Protein AF-A0A5J4W2D0-F1 (afdb_monomer_lite)

Secondary structure (DSSP, 8-state):
--------HHHHHHHHHHHHTT-SS--EEEEE---SS--------------S---------------EEEEE------GGGS-TTT--HHHHHHHHT-

Sequence (98 aa):
MRDLRVFGLEQICGIANEFSEFIEITIYLRVEEDTKGKSRHRDPKRKKKIVDGNTNDSDEFNFNIPDYKYEYINTNKAIWLRDPKEVNEDEYKDFFKV

Radius of gyration: 24.54 Å; chains: 1; bounding box: 33×39×79 Å

Foldseek 3Di:
DDPPPPDDPVRVLVVCQVVCQAPPDWDKDKDFDPDPPFPWDQDDPPPPPDDDDDDDDPPRPTDGDTDIDIDTRNPHHDPVVDDPVPQDPVNVVVNVVD

Organism: NCBI:txid222440

InterPro domains:
  IPR001404 Heat shock protein Hsp90 family [PF00183] (11-97)

Structure (mmCIF, N/CA/C/O backbone):
data_AF-A0A5J4W2D0-F1
#
_entry.id   AF-A0A5J4W2D0-F1
#
loop_
_atom_site.group_PDB
_atom_site.id
_atom_site.type_symbol
_atom_site.label_atom_id
_atom_site.label_alt_id
_atom_site.label_comp_id
_atom_site.label_asym_id
_atom_site.label_entity_id
_atom_site.label_seq_id
_atom_site.pdbx_PDB_ins_code
_atom_site.Cartn_x
_atom_site.Cartn_y
_atom_site.Cartn_z
_atom_site.occupancy
_atom_site.B_iso_or_equiv
_atom_site.auth_seq_id
_atom_site.auth_comp_id
_atom_site.auth_asym_id
_atom_site.auth_atom_id
_atom_site.pdbx_PDB_model_num
ATOM 1 N N . MET A 1 1 ? 19.869 23.521 -17.850 1.00 36.91 1 MET A N 1
ATOM 2 C CA . MET A 1 1 ? 18.895 22.426 -18.044 1.00 36.91 1 MET A CA 1
ATOM 3 C C . MET A 1 1 ? 19.154 21.403 -16.960 1.00 36.91 1 MET A C 1
ATOM 5 O O . MET A 1 1 ? 20.303 21.018 -16.809 1.00 36.91 1 MET A O 1
ATOM 9 N N . ARG A 1 2 ? 18.162 21.051 -16.135 1.00 38.09 2 ARG A N 1
ATOM 10 C CA . ARG A 1 2 ? 18.338 19.962 -15.166 1.00 38.09 2 ARG A CA 1
ATOM 11 C C . ARG A 1 2 ? 18.130 18.663 -15.931 1.00 38.09 2 ARG A C 1
ATOM 13 O O . ARG A 1 2 ? 17.055 18.485 -16.496 1.00 38.09 2 ARG A O 1
ATOM 20 N N . ASP A 1 3 ? 19.154 17.818 -15.971 1.00 38.31 3 ASP A N 1
ATOM 21 C CA . ASP A 1 3 ? 19.016 16.439 -16.425 1.00 38.31 3 ASP A CA 1
ATOM 22 C C . ASP A 1 3 ? 17.882 15.785 -15.638 1.00 38.31 3 ASP A C 1
ATOM 24 O O . ASP A 1 3 ? 17.940 15.691 -14.406 1.00 38.31 3 ASP A O 1
ATOM 28 N N . LEU A 1 4 ? 16.850 15.342 -16.355 1.00 43.78 4 LEU A N 1
ATOM 29 C CA . LEU A 1 4 ? 15.885 14.367 -15.864 1.00 43.78 4 LEU A CA 1
ATOM 30 C C . LEU A 1 4 ? 16.643 13.044 -15.742 1.00 43.78 4 LEU A C 1
ATOM 32 O O . LEU A 1 4 ? 16.564 12.176 -16.607 1.00 43.78 4 LEU A O 1
ATOM 36 N N . ARG A 1 5 ? 17.467 12.941 -14.693 1.00 52.16 5 ARG A N 1
ATOM 37 C CA . ARG A 1 5 ? 18.076 11.684 -14.274 1.00 52.16 5 ARG A CA 1
ATOM 38 C C . ARG A 1 5 ? 16.939 10.680 -14.154 1.00 52.16 5 ARG A C 1
ATOM 40 O O . ARG A 1 5 ? 15.969 10.940 -13.448 1.00 52.16 5 ARG A O 1
ATOM 47 N N . VAL A 1 6 ? 17.055 9.582 -14.892 1.00 58.56 6 VAL A N 1
ATOM 48 C CA . VAL A 1 6 ? 16.198 8.407 -14.754 1.00 58.56 6 VAL A CA 1
ATOM 49 C C . VAL A 1 6 ? 16.196 8.055 -13.268 1.00 58.56 6 VAL A C 1
ATOM 51 O O . VAL A 1 6 ? 17.227 7.647 -12.735 1.00 58.56 6 VAL A O 1
ATOM 54 N N . PHE A 1 7 ? 15.094 8.334 -12.572 1.00 62.91 7 PHE A N 1
ATOM 55 C CA . PHE A 1 7 ? 14.970 7.977 -11.165 1.00 62.91 7 PHE A CA 1
ATOM 56 C C . PHE A 1 7 ? 15.031 6.455 -11.069 1.00 62.91 7 PHE A C 1
ATOM 58 O O . PHE A 1 7 ? 14.375 5.755 -11.844 1.00 62.91 7 PHE A O 1
ATOM 65 N N . GLY A 1 8 ? 15.846 5.945 -10.147 1.00 80.88 8 GLY A N 1
ATOM 66 C CA . GLY A 1 8 ? 15.890 4.510 -9.887 1.00 80.88 8 GLY A CA 1
ATOM 67 C C . GLY A 1 8 ? 14.522 4.035 -9.401 1.00 80.88 8 GLY A C 1
ATOM 68 O O . GLY A 1 8 ? 13.843 4.761 -8.675 1.00 80.88 8 GLY A O 1
ATOM 69 N N . LEU A 1 9 ? 14.116 2.822 -9.778 1.00 82.75 9 LEU A N 1
ATOM 70 C CA . LEU A 1 9 ? 12.821 2.254 -9.387 1.00 82.75 9 LEU A CA 1
ATOM 71 C C . LEU A 1 9 ? 12.603 2.288 -7.866 1.00 82.75 9 LEU A C 1
ATOM 73 O O . LEU A 1 9 ? 11.523 2.626 -7.397 1.00 82.75 9 LEU A O 1
ATOM 77 N N . GLU A 1 10 ? 13.667 2.031 -7.108 1.00 85.31 10 GLU A N 1
ATOM 78 C CA . GLU A 1 10 ? 13.699 2.120 -5.648 1.00 85.31 10 GLU A CA 1
ATOM 79 C C . GLU A 1 10 ? 13.394 3.535 -5.132 1.00 85.31 10 GLU A C 1
ATOM 81 O O . GLU A 1 10 ? 12.646 3.696 -4.174 1.00 85.31 10 GLU A O 1
ATOM 86 N N . GLN A 1 11 ? 13.894 4.577 -5.804 1.00 89.25 11 GLN A N 1
ATOM 87 C CA . GLN A 1 11 ? 13.618 5.971 -5.437 1.00 89.25 11 GLN A CA 1
ATOM 88 C C . GLN A 1 11 ? 12.165 6.344 -5.720 1.00 89.25 11 GLN A C 1
ATOM 90 O O . GLN A 1 11 ? 11.536 7.023 -4.914 1.00 89.25 11 GLN A O 1
ATOM 95 N N . ILE A 1 12 ? 11.629 5.892 -6.857 1.00 89.69 12 ILE A N 1
ATOM 96 C CA . ILE A 1 12 ? 10.221 6.109 -7.204 1.00 89.69 12 ILE A CA 1
ATOM 97 C C . ILE A 1 12 ? 9.328 5.403 -6.185 1.00 89.69 12 ILE A C 1
ATOM 99 O O . ILE A 1 12 ? 8.389 6.015 -5.690 1.00 89.69 12 ILE A O 1
ATOM 103 N N . CYS A 1 13 ? 9.641 4.151 -5.843 1.00 88.81 13 CYS A N 1
ATOM 104 C CA . CYS A 1 13 ? 8.895 3.383 -4.852 1.00 88.81 13 CYS A CA 1
ATOM 105 C C . CYS A 1 13 ? 8.967 4.033 -3.462 1.00 88.81 13 CYS A C 1
ATOM 107 O O . CYS A 1 13 ? 7.932 4.212 -2.828 1.00 88.81 13 CYS A O 1
ATOM 109 N N . GLY A 1 14 ? 10.153 4.477 -3.030 1.00 89.94 14 GLY A N 1
ATOM 110 C CA . GLY A 1 14 ? 10.345 5.158 -1.749 1.00 89.94 14 GLY A CA 1
ATOM 111 C C . GLY A 1 14 ? 9.541 6.453 -1.635 1.00 89.94 14 GLY A C 1
ATOM 112 O O . GLY A 1 14 ? 8.764 6.603 -0.698 1.00 89.94 14 GLY A O 1
ATOM 113 N N . ILE A 1 15 ? 9.657 7.346 -2.626 1.00 91.62 15 ILE A N 1
ATOM 114 C CA . ILE A 1 15 ? 8.895 8.606 -2.662 1.00 91.62 15 ILE A CA 1
ATOM 115 C C . ILE A 1 15 ? 7.397 8.314 -2.715 1.00 91.62 15 ILE A C 1
ATOM 117 O O . ILE A 1 15 ? 6.610 8.919 -1.992 1.00 91.62 15 ILE A O 1
ATOM 121 N N . ALA A 1 16 ? 6.982 7.400 -3.591 1.00 91.31 16 ALA A N 1
ATOM 122 C CA . ALA A 1 16 ? 5.574 7.105 -3.740 1.00 91.31 16 ALA A CA 1
ATOM 123 C C . ALA A 1 16 ? 5.008 6.528 -2.436 1.00 91.31 16 ALA A C 1
ATOM 125 O O . ALA A 1 16 ? 3.970 7.007 -2.000 1.00 91.31 16 ALA A O 1
ATOM 126 N N . ASN A 1 17 ? 5.700 5.606 -1.764 1.00 90.81 17 ASN A N 1
ATOM 127 C CA . ASN A 1 17 ? 5.257 5.081 -0.474 1.00 90.81 17 ASN A CA 1
ATOM 128 C C . ASN A 1 17 ? 5.200 6.179 0.607 1.00 90.81 17 ASN A C 1
ATOM 130 O O . ASN A 1 17 ? 4.154 6.355 1.218 1.00 90.81 17 ASN A O 1
ATOM 134 N N . GLU A 1 18 ? 6.251 6.995 0.762 1.00 92.31 18 GLU A N 1
ATOM 135 C CA . GLU A 1 18 ? 6.316 8.084 1.759 1.00 92.31 18 GLU A CA 1
ATOM 136 C C . GLU A 1 18 ? 5.134 9.063 1.654 1.00 92.31 18 GLU A C 1
ATOM 138 O O . GLU A 1 18 ? 4.533 9.439 2.659 1.00 92.31 18 GLU A O 1
ATOM 143 N N . PHE A 1 19 ? 4.765 9.463 0.434 1.00 93.50 19 PHE A N 1
ATOM 144 C CA . PHE A 1 19 ? 3.708 10.458 0.220 1.00 93.50 19 PHE A CA 1
ATOM 145 C C . PHE A 1 19 ? 2.322 9.862 -0.036 1.00 93.50 19 PHE A C 1
ATOM 147 O O . PHE A 1 19 ? 1.352 10.617 -0.141 1.00 93.50 19 PHE A O 1
ATOM 154 N N . SER A 1 20 ? 2.204 8.537 -0.154 1.00 94.12 20 SER A N 1
ATOM 155 C CA . SER A 1 20 ? 0.920 7.873 -0.405 1.00 94.12 20 SER A CA 1
ATOM 156 C C . SER A 1 20 ? 0.516 6.824 0.617 1.00 94.12 20 SER A C 1
ATOM 158 O O . SER A 1 20 ? -0.563 6.253 0.468 1.00 94.12 20 SER A O 1
ATOM 160 N N . GLU A 1 21 ? 1.318 6.621 1.664 1.00 91.25 21 GLU A N 1
ATOM 161 C CA . GLU A 1 21 ? 1.157 5.565 2.667 1.00 91.25 21 GLU A CA 1
ATOM 162 C C . GLU A 1 21 ? -0.289 5.394 3.150 1.00 91.25 21 GLU A C 1
ATOM 164 O O . GLU A 1 21 ? -0.771 4.273 3.252 1.00 91.25 21 GLU A O 1
ATOM 169 N N . PHE A 1 22 ? -1.003 6.500 3.383 1.00 93.88 22 PHE A N 1
ATOM 170 C CA . PHE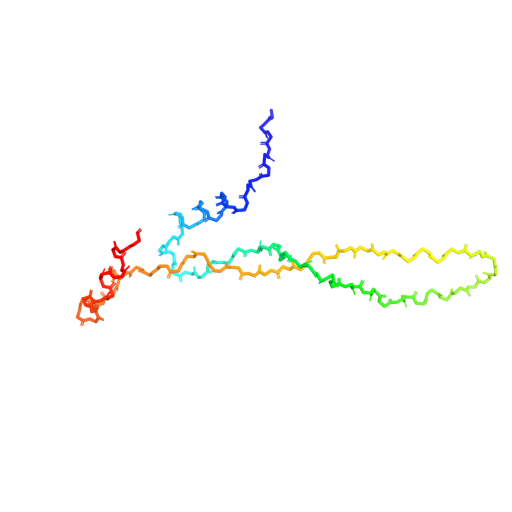 A 1 22 ? -2.366 6.502 3.926 1.00 93.88 22 PHE A CA 1
ATOM 171 C C . PHE A 1 22 ? -3.441 6.964 2.937 1.00 93.88 22 PHE A C 1
ATOM 173 O O . PHE A 1 22 ? -4.551 7.316 3.344 1.00 93.88 22 PHE A O 1
ATOM 180 N N . ILE A 1 23 ? -3.133 6.992 1.639 1.00 92.50 23 ILE A N 1
ATOM 181 C CA . ILE A 1 23 ? -4.127 7.283 0.603 1.00 92.50 23 ILE A CA 1
ATOM 182 C C . ILE A 1 23 ? -5.090 6.096 0.492 1.00 92.50 23 ILE A C 1
ATOM 184 O O . ILE A 1 23 ? -4.674 4.954 0.341 1.00 92.50 23 ILE A O 1
ATOM 188 N N . GLU A 1 24 ? -6.394 6.377 0.535 1.00 88.50 24 GLU A N 1
ATOM 189 C CA . GLU A 1 24 ? -7.457 5.359 0.500 1.00 88.50 24 GLU A CA 1
ATOM 190 C C . GLU A 1 24 ? -7.489 4.558 -0.814 1.00 88.50 24 GLU A C 1
ATOM 192 O O . GLU A 1 24 ? -7.896 3.397 -0.852 1.00 88.50 24 GLU A O 1
ATOM 197 N N . ILE A 1 25 ? -7.048 5.181 -1.905 1.00 90.56 25 ILE A N 1
ATOM 198 C CA . ILE A 1 25 ? -7.023 4.578 -3.233 1.00 90.56 25 ILE A CA 1
ATOM 199 C C . ILE A 1 25 ? -5.743 3.759 -3.395 1.00 90.56 25 ILE A C 1
ATOM 201 O O . ILE A 1 25 ? -4.643 4.221 -3.101 1.00 90.56 25 ILE A O 1
ATOM 205 N N . THR A 1 26 ? -5.887 2.549 -3.925 1.00 92.69 26 THR A N 1
ATOM 206 C CA . THR A 1 26 ? -4.774 1.649 -4.227 1.00 92.69 26 THR A CA 1
ATOM 207 C C . THR A 1 26 ? -3.885 2.222 -5.330 1.00 92.69 26 THR A C 1
ATOM 209 O O . THR A 1 26 ? -4.366 2.533 -6.423 1.00 92.69 26 THR A O 1
ATOM 212 N N . ILE A 1 27 ? -2.582 2.317 -5.068 1.00 92.44 27 ILE A N 1
ATOM 213 C CA . ILE A 1 27 ? -1.591 2.783 -6.038 1.00 92.44 27 ILE A CA 1
ATOM 214 C C . ILE A 1 27 ? -0.731 1.610 -6.495 1.00 92.44 27 ILE A C 1
ATOM 216 O O . ILE A 1 27 ? -0.200 0.846 -5.689 1.00 92.44 27 ILE A O 1
ATOM 220 N N . TYR A 1 28 ? -0.585 1.487 -7.812 1.00 92.31 28 TYR A N 1
ATOM 221 C CA . TYR A 1 28 ? 0.235 0.461 -8.441 1.00 92.31 28 TYR A CA 1
ATOM 222 C C . TYR A 1 28 ? 1.407 1.088 -9.189 1.00 92.31 28 TYR A C 1
ATOM 224 O O . TYR A 1 28 ? 1.216 1.999 -9.999 1.00 92.31 28 TYR A O 1
ATOM 232 N N . LEU A 1 29 ? 2.604 0.548 -8.980 1.00 91.00 29 LEU A N 1
ATOM 233 C CA . LEU A 1 29 ? 3.786 0.857 -9.771 1.00 91.00 29 LEU A CA 1
ATOM 234 C C . LEU A 1 29 ? 3.977 -0.223 -10.837 1.00 91.00 29 LEU A C 1
ATOM 236 O O . LEU A 1 29 ? 4.008 -1.413 -10.533 1.00 91.00 29 LEU A O 1
ATOM 240 N N . ARG A 1 30 ? 4.104 0.185 -12.102 1.00 87.88 30 ARG A N 1
ATOM 241 C CA . ARG A 1 30 ? 4.453 -0.733 -13.190 1.00 87.88 30 ARG A CA 1
ATOM 242 C C . ARG A 1 30 ? 5.966 -0.925 -13.208 1.00 87.88 30 ARG A C 1
ATOM 244 O O . ARG A 1 30 ? 6.699 0.038 -13.415 1.00 87.88 30 ARG A O 1
ATOM 251 N N . VAL A 1 31 ? 6.406 -2.162 -13.028 1.00 86.50 31 VAL A N 1
ATOM 252 C CA . VAL A 1 31 ? 7.814 -2.554 -12.919 1.00 86.50 31 VAL A CA 1
ATOM 253 C C . VAL A 1 31 ? 8.133 -3.562 -14.017 1.00 86.50 31 VAL A C 1
ATOM 255 O O . VAL A 1 31 ? 7.308 -4.426 -14.318 1.00 86.50 31 VAL A O 1
ATOM 258 N N . GLU A 1 32 ? 9.299 -3.436 -14.648 1.00 81.62 32 GLU A N 1
ATOM 259 C CA . GLU A 1 32 ? 9.794 -4.454 -15.582 1.00 81.62 32 GLU A CA 1
ATOM 260 C C . GLU A 1 32 ? 10.081 -5.745 -14.816 1.00 81.62 32 GLU A C 1
ATOM 262 O O . GLU A 1 32 ? 10.693 -5.734 -13.749 1.00 81.62 32 GLU A O 1
ATOM 267 N N . GLU A 1 33 ? 9.579 -6.864 -15.323 1.00 75.94 33 GLU A N 1
ATOM 268 C CA . GLU A 1 33 ? 9.838 -8.168 -14.738 1.00 75.94 33 GLU A CA 1
ATOM 269 C C . GLU A 1 33 ? 11.196 -8.670 -15.242 1.00 75.94 33 GLU A C 1
ATOM 271 O O . GLU A 1 33 ? 11.443 -8.699 -16.449 1.00 75.94 33 GLU A O 1
ATOM 276 N N . ASP A 1 34 ? 12.081 -9.077 -14.326 1.00 62.22 34 ASP A N 1
ATOM 277 C CA . ASP A 1 34 ? 13.371 -9.692 -14.656 1.00 62.22 34 ASP A CA 1
ATOM 278 C C . ASP A 1 34 ? 13.152 -11.095 -15.254 1.00 62.22 34 ASP A C 1
ATOM 280 O O . ASP A 1 34 ? 13.447 -12.128 -14.642 1.00 62.22 34 ASP A O 1
ATOM 284 N N . THR A 1 35 ? 12.599 -11.183 -16.463 1.00 55.56 35 THR A N 1
ATOM 285 C CA . THR A 1 35 ? 12.371 -12.473 -17.104 1.00 55.56 35 THR A CA 1
ATOM 286 C C . THR A 1 35 ? 13.683 -13.012 -17.671 1.00 55.56 35 THR A C 1
ATOM 288 O O . THR A 1 35 ? 14.120 -12.713 -18.785 1.00 55.56 35 THR A O 1
ATOM 291 N N . LYS A 1 36 ? 14.289 -13.958 -16.940 1.00 51.25 36 LYS A N 1
ATOM 292 C CA . LYS A 1 36 ? 15.198 -14.983 -17.498 1.00 51.25 36 LYS A CA 1
ATOM 293 C C . LYS A 1 36 ? 14.442 -15.952 -18.435 1.00 51.25 36 LYS A C 1
ATOM 295 O O . LYS A 1 36 ? 14.611 -17.165 -18.355 1.00 51.25 36 LYS A O 1
ATOM 300 N N . GLY A 1 37 ? 13.583 -15.442 -19.314 1.00 48.75 37 GLY A N 1
ATOM 301 C CA . GLY A 1 37 ? 12.649 -16.246 -20.099 1.00 48.75 37 GLY A CA 1
ATOM 302 C C . GLY A 1 37 ? 11.812 -15.369 -21.019 1.00 48.75 37 GLY A C 1
ATOM 303 O O . GLY A 1 37 ? 10.706 -14.988 -20.680 1.00 48.75 37 GLY A O 1
ATOM 304 N N . LYS A 1 38 ? 12.382 -15.038 -22.176 1.00 51.06 38 LYS A N 1
ATOM 305 C CA . LYS A 1 38 ? 11.865 -14.083 -23.166 1.00 51.06 38 LYS A CA 1
ATOM 306 C C . LYS A 1 38 ? 10.443 -14.434 -23.629 1.00 51.06 38 LYS A C 1
ATOM 308 O O . LYS A 1 38 ? 10.275 -15.459 -24.299 1.00 51.06 38 LYS A O 1
ATOM 313 N N . SER A 1 39 ? 9.461 -13.559 -23.404 1.00 50.53 39 SER A N 1
ATOM 314 C CA . SER A 1 39 ? 8.204 -13.598 -24.152 1.00 50.53 39 SER A CA 1
ATOM 315 C C . SER A 1 39 ? 8.466 -13.054 -25.570 1.00 50.53 39 SER A C 1
ATOM 317 O O . SER A 1 39 ? 8.665 -11.869 -25.827 1.00 50.53 39 SER A O 1
ATOM 319 N N . ARG A 1 40 ? 8.596 -13.957 -26.549 1.00 51.25 40 ARG A N 1
ATOM 320 C CA . ARG A 1 40 ? 8.756 -13.558 -27.956 1.00 51.25 40 ARG A CA 1
ATOM 321 C C . ARG A 1 40 ? 7.384 -13.213 -28.516 1.00 51.25 40 ARG A C 1
ATOM 323 O O . ARG A 1 40 ? 6.658 -14.106 -28.955 1.00 51.25 40 ARG A O 1
ATOM 330 N N . HIS A 1 41 ? 7.031 -11.932 -28.516 1.00 48.12 41 HIS A N 1
ATOM 331 C CA . HIS A 1 41 ? 5.881 -11.467 -29.278 1.00 48.12 41 HIS A CA 1
ATOM 332 C C . HIS A 1 41 ? 6.176 -11.632 -30.775 1.00 48.12 41 HIS A C 1
ATOM 334 O O . HIS A 1 41 ? 7.006 -10.925 -31.339 1.00 48.12 41 HIS A O 1
ATOM 340 N N . ARG A 1 42 ? 5.529 -12.610 -31.418 1.00 49.53 42 ARG A N 1
ATOM 341 C CA . ARG A 1 42 ? 5.582 -12.779 -32.871 1.00 49.53 42 ARG A CA 1
ATOM 342 C C . ARG A 1 42 ? 4.384 -12.061 -33.470 1.00 49.53 42 ARG A C 1
ATOM 344 O O . ARG A 1 42 ? 3.270 -12.576 -33.381 1.00 49.53 42 ARG A O 1
ATOM 351 N N . ASP A 1 43 ? 4.615 -10.918 -34.106 1.00 48.47 43 ASP A N 1
ATOM 352 C CA . ASP A 1 43 ? 3.568 -10.263 -34.885 1.00 48.47 43 ASP A CA 1
ATOM 353 C C . ASP A 1 43 ? 2.999 -11.251 -35.920 1.00 48.47 43 ASP A C 1
ATOM 355 O O . ASP A 1 43 ? 3.762 -11.928 -36.632 1.00 48.47 43 ASP A O 1
ATOM 359 N N . PRO A 1 44 ? 1.665 -11.374 -36.045 1.00 48.19 44 PRO A N 1
ATOM 360 C CA . PRO A 1 44 ? 1.082 -12.158 -37.114 1.00 48.19 44 PRO A CA 1
ATOM 361 C C . PRO A 1 44 ? 1.503 -11.514 -38.433 1.00 48.19 44 PRO A C 1
ATOM 363 O O . PRO A 1 44 ? 1.146 -10.371 -38.720 1.00 48.19 44 PRO A O 1
ATOM 366 N N . LYS A 1 45 ? 2.283 -12.252 -39.234 1.00 59.25 45 LYS A N 1
ATOM 367 C CA . LYS A 1 45 ? 2.751 -11.821 -40.556 1.00 59.25 45 LYS A CA 1
ATOM 368 C C . LYS A 1 45 ? 1.566 -11.238 -41.327 1.00 59.25 45 LYS A C 1
ATOM 370 O O . LYS A 1 45 ? 0.730 -11.992 -41.832 1.00 59.25 45 LYS A O 1
ATOM 375 N N . ARG A 1 46 ? 1.490 -9.907 -41.462 1.00 53.06 46 ARG A N 1
ATOM 376 C CA . ARG A 1 46 ? 0.630 -9.291 -42.475 1.00 53.06 46 ARG A CA 1
ATOM 377 C C . ARG A 1 46 ? 1.134 -9.839 -43.799 1.00 53.06 46 ARG A C 1
ATOM 379 O O . ARG A 1 46 ? 2.211 -9.459 -44.252 1.00 53.06 46 ARG A O 1
ATOM 386 N N . LYS A 1 47 ? 0.387 -10.767 -44.401 1.0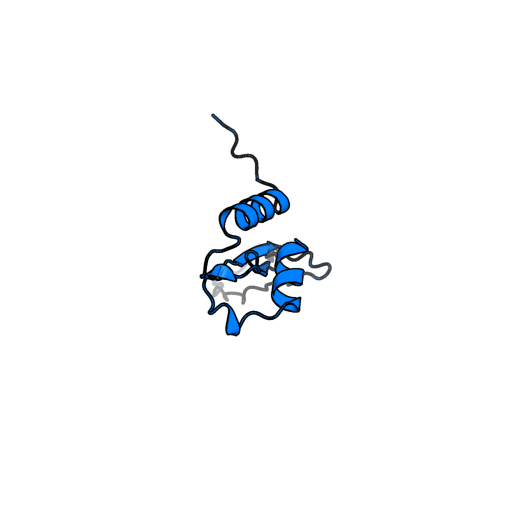0 50.72 47 LYS A N 1
ATOM 387 C CA . LYS A 1 47 ? 0.646 -11.212 -45.768 1.00 50.72 47 LYS A CA 1
ATOM 388 C C . LYS A 1 47 ? 0.454 -9.993 -46.666 1.00 50.72 47 LYS A C 1
ATOM 390 O O . LYS A 1 47 ? -0.656 -9.723 -47.117 1.00 50.72 47 LYS A O 1
ATOM 395 N N . LYS A 1 48 ? 1.523 -9.231 -46.908 1.00 53.56 48 LYS A N 1
ATOM 396 C CA . LYS A 1 48 ? 1.591 -8.376 -48.088 1.00 53.56 48 LYS A CA 1
ATOM 397 C C . LYS A 1 48 ? 1.391 -9.326 -49.267 1.00 53.56 48 LYS A C 1
ATOM 399 O O . LYS A 1 48 ? 2.150 -10.281 -49.417 1.00 53.56 48 LYS A O 1
ATOM 404 N N . LYS A 1 49 ? 0.318 -9.132 -50.038 1.00 44.34 49 LYS A N 1
ATOM 405 C CA . LYS A 1 49 ? 0.196 -9.757 -51.357 1.00 44.34 49 LYS A CA 1
ATOM 406 C C . LYS A 1 49 ? 1.367 -9.216 -52.174 1.00 44.34 49 LYS A C 1
ATOM 408 O O . LYS A 1 49 ? 1.349 -8.050 -52.548 1.00 44.34 49 LYS A O 1
ATOM 413 N N . ILE A 1 50 ? 2.406 -10.027 -52.340 1.00 41.28 50 ILE A N 1
ATOM 414 C CA . ILE A 1 50 ? 3.529 -9.711 -53.215 1.00 41.28 50 ILE A CA 1
ATOM 415 C C . ILE A 1 50 ? 3.023 -9.956 -54.633 1.00 41.28 50 ILE A C 1
ATOM 417 O O . ILE A 1 50 ? 2.701 -11.088 -54.994 1.00 41.28 50 ILE A O 1
ATOM 421 N N . VAL A 1 51 ? 2.879 -8.871 -55.385 1.00 47.97 51 VAL A N 1
ATOM 422 C CA . VAL A 1 51 ? 2.919 -8.902 -56.841 1.00 47.97 51 VAL A CA 1
ATOM 423 C C . VAL A 1 51 ? 4.382 -8.661 -57.200 1.00 47.97 51 VAL A C 1
ATOM 425 O O . VAL A 1 51 ? 4.967 -7.671 -56.771 1.00 47.97 51 VAL A O 1
ATOM 428 N N . ASP A 1 52 ? 4.919 -9.620 -57.943 1.00 40.72 52 ASP A N 1
ATOM 429 C CA . ASP A 1 52 ? 6.184 -9.616 -58.674 1.00 40.72 52 ASP A CA 1
ATOM 430 C C . ASP A 1 52 ? 7.488 -9.932 -57.930 1.00 40.72 52 ASP A C 1
ATOM 432 O O . ASP A 1 52 ? 7.718 -9.607 -56.768 1.00 40.72 52 ASP A O 1
ATOM 436 N N . GLY A 1 53 ? 8.292 -10.721 -58.648 1.00 47.72 53 GLY A N 1
ATOM 437 C CA . GLY A 1 53 ? 9.423 -11.495 -58.165 1.00 47.72 53 GLY A CA 1
ATOM 438 C C . GLY A 1 53 ? 10.683 -10.684 -57.882 1.00 47.72 53 GLY A C 1
ATOM 439 O O . GLY A 1 53 ? 10.828 -9.542 -58.302 1.00 47.72 53 GLY A O 1
ATOM 440 N N . ASN A 1 54 ? 11.618 -11.378 -57.226 1.00 42.25 54 ASN A N 1
ATOM 441 C CA . ASN A 1 54 ? 12.921 -10.935 -56.727 1.00 42.25 54 ASN A CA 1
ATOM 442 C C . ASN A 1 54 ? 12.876 -10.019 -55.498 1.00 42.25 54 ASN A C 1
ATOM 444 O O . ASN A 1 54 ? 12.703 -8.812 -55.612 1.00 42.25 54 ASN A O 1
ATOM 448 N N . THR A 1 55 ? 13.142 -10.597 -54.321 1.00 38.34 55 THR A N 1
ATOM 449 C CA . THR A 1 55 ? 14.319 -10.306 -53.469 1.00 38.34 55 THR A CA 1
ATOM 450 C C . THR A 1 55 ? 14.177 -11.103 -52.165 1.00 38.34 55 THR A C 1
ATOM 452 O O . THR A 1 55 ? 13.139 -11.064 -51.505 1.00 38.34 55 THR A O 1
ATOM 455 N N . ASN A 1 56 ? 15.206 -11.889 -51.842 1.00 46.44 56 ASN A N 1
ATOM 456 C CA . ASN A 1 56 ? 15.377 -12.531 -50.544 1.00 46.44 56 ASN A CA 1
ATOM 457 C C . ASN A 1 56 ? 15.678 -11.433 -49.529 1.00 46.44 56 ASN A C 1
ATOM 459 O O . ASN A 1 56 ? 16.750 -10.870 -49.641 1.00 46.44 56 ASN A O 1
ATOM 463 N N . ASP A 1 57 ? 14.784 -11.157 -48.585 1.00 39.25 57 ASP A N 1
ATOM 464 C CA . ASP A 1 57 ? 15.133 -10.532 -47.304 1.00 39.25 57 ASP A CA 1
ATOM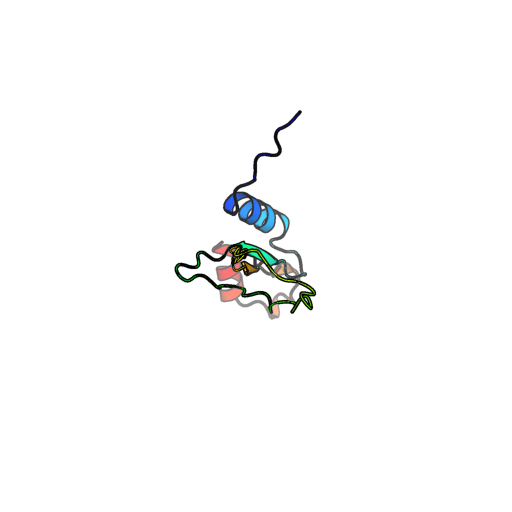 465 C C . ASP A 1 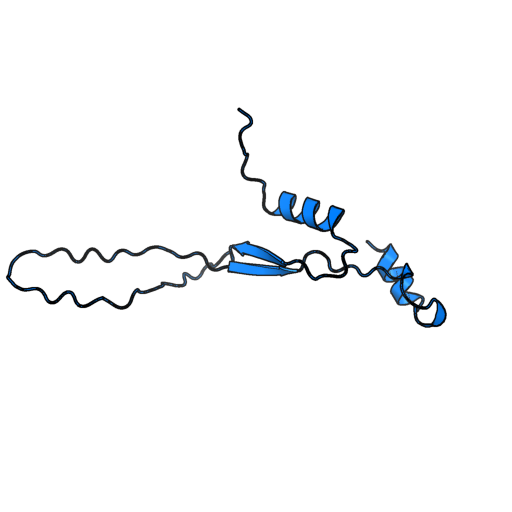57 ? 14.004 -10.824 -46.315 1.00 39.25 57 ASP A C 1
ATOM 467 O O . ASP A 1 57 ? 12.979 -10.143 -46.228 1.00 39.25 57 ASP A O 1
ATOM 471 N N . SER A 1 58 ? 14.154 -11.936 -45.601 1.00 48.97 58 SER A N 1
ATOM 472 C CA . SER A 1 58 ? 13.348 -12.241 -44.429 1.00 48.97 58 SER A CA 1
ATOM 473 C C . SER A 1 58 ? 13.906 -11.472 -43.232 1.00 48.97 58 SER A C 1
ATOM 475 O O . SER A 1 58 ? 14.477 -12.077 -42.326 1.00 48.97 58 SER A O 1
ATOM 477 N N . ASP A 1 59 ? 13.743 -10.151 -43.230 1.00 49.75 59 ASP A N 1
ATOM 478 C CA . ASP A 1 59 ? 13.989 -9.334 -42.042 1.00 49.75 59 ASP A CA 1
ATOM 479 C C . ASP A 1 59 ? 12.867 -9.596 -41.029 1.00 49.75 59 ASP A C 1
ATOM 481 O O . ASP A 1 59 ? 11.840 -8.913 -40.970 1.00 49.75 59 ASP A O 1
ATOM 485 N N . GLU A 1 60 ? 13.031 -10.669 -40.252 1.00 53.94 60 GLU A N 1
ATOM 486 C CA . GLU A 1 60 ? 12.215 -10.949 -39.074 1.00 53.94 60 GLU A CA 1
ATOM 487 C C . GLU A 1 60 ? 12.560 -9.888 -38.012 1.00 53.94 60 GLU A C 1
ATOM 489 O O . GLU A 1 60 ? 13.496 -10.034 -37.228 1.00 53.94 60 GLU A O 1
ATOM 494 N N . PHE A 1 61 ? 11.821 -8.776 -38.030 1.00 52.22 61 PHE A N 1
ATOM 495 C CA . PHE A 1 61 ? 11.906 -7.706 -37.037 1.00 52.22 61 PHE A CA 1
ATOM 496 C C . PHE A 1 61 ? 11.509 -8.269 -35.659 1.00 52.22 61 PHE A C 1
ATOM 498 O O . PHE A 1 61 ? 10.332 -8.383 -35.327 1.00 52.22 61 PHE A O 1
ATOM 505 N N . ASN A 1 62 ? 12.502 -8.697 -34.879 1.00 54.84 62 ASN A N 1
ATOM 506 C CA . ASN A 1 62 ? 12.327 -9.229 -33.530 1.00 54.84 62 ASN A CA 1
ATOM 507 C C . ASN A 1 62 ? 12.633 -8.115 -32.524 1.00 54.84 62 ASN A C 1
ATOM 509 O O . ASN A 1 62 ? 13.799 -7.841 -32.240 1.00 54.84 62 ASN A O 1
ATOM 513 N N . PHE A 1 63 ? 11.599 -7.489 -31.962 1.00 58.16 63 PHE A N 1
ATOM 514 C CA . PHE A 1 63 ? 11.758 -6.650 -30.775 1.00 58.16 63 PHE A CA 1
ATOM 515 C C . PHE A 1 63 ? 11.392 -7.435 -29.523 1.00 58.16 63 PHE A C 1
ATOM 517 O O . PHE A 1 63 ? 10.389 -8.145 -29.484 1.00 58.16 63 PHE A O 1
ATOM 524 N N . ASN A 1 64 ? 12.224 -7.304 -28.493 1.00 61.47 64 ASN A N 1
ATOM 525 C CA . ASN A 1 64 ? 11.931 -7.851 -27.180 1.00 61.47 64 ASN A CA 1
ATOM 526 C C . ASN A 1 64 ? 10.998 -6.863 -26.474 1.00 61.47 64 ASN A C 1
ATOM 528 O O . ASN A 1 64 ? 11.421 -5.752 -26.160 1.00 61.47 64 ASN A O 1
ATOM 532 N N . ILE A 1 65 ? 9.739 -7.241 -26.275 1.00 64.50 65 ILE A N 1
ATOM 533 C CA . ILE A 1 65 ? 8.827 -6.476 -25.426 1.00 64.50 65 ILE A CA 1
ATOM 534 C C . ILE A 1 65 ? 9.122 -6.943 -23.998 1.00 64.50 65 ILE A C 1
ATOM 536 O O . ILE A 1 65 ? 8.946 -8.131 -23.734 1.00 64.50 65 ILE A O 1
ATOM 540 N N . PRO A 1 66 ? 9.645 -6.083 -23.107 1.00 66.88 66 PRO A N 1
ATOM 541 C CA . PRO A 1 66 ? 9.828 -6.467 -21.715 1.00 66.88 66 PRO A CA 1
ATOM 542 C C . PRO A 1 66 ? 8.471 -6.818 -21.102 1.00 66.88 66 PRO A C 1
ATOM 544 O O . PRO A 1 66 ? 7.461 -6.159 -21.367 1.00 66.88 66 PRO A O 1
ATOM 547 N N . ASP A 1 67 ? 8.456 -7.879 -20.303 1.00 78.56 67 ASP A N 1
ATOM 548 C CA . ASP A 1 67 ? 7.295 -8.215 -19.493 1.00 78.56 67 ASP A CA 1
ATOM 549 C C . ASP A 1 67 ? 7.218 -7.226 -18.325 1.00 78.56 67 ASP A C 1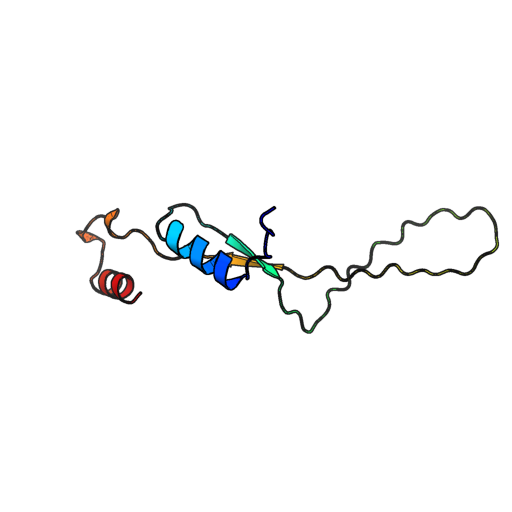
ATOM 551 O O . ASP A 1 67 ? 8.233 -6.730 -17.832 1.00 78.56 67 ASP A O 1
ATOM 555 N N . TYR A 1 68 ? 6.002 -6.894 -17.905 1.00 82.12 68 TYR A N 1
ATOM 556 C CA . TYR A 1 68 ? 5.768 -5.935 -16.832 1.00 82.12 68 TYR A CA 1
ATOM 557 C C . TYR A 1 68 ? 4.818 -6.524 -15.801 1.00 82.12 68 TYR A C 1
ATOM 559 O O . TYR A 1 68 ? 3.822 -7.155 -16.157 1.00 82.12 68 TYR A O 1
ATOM 567 N N . LYS A 1 69 ? 5.067 -6.205 -14.533 1.00 87.19 69 LYS A N 1
ATOM 568 C CA . LYS A 1 69 ? 4.173 -6.486 -13.408 1.00 87.19 69 LYS A CA 1
ATOM 569 C C . LYS A 1 69 ? 3.736 -5.193 -12.723 1.00 87.19 69 LYS A C 1
ATOM 571 O O . LYS A 1 69 ? 4.375 -4.152 -12.864 1.00 87.19 69 LYS A O 1
ATOM 576 N N . TYR A 1 70 ? 2.633 -5.268 -11.987 1.00 89.88 70 TYR A N 1
ATOM 577 C CA . TYR A 1 70 ? 2.140 -4.174 -11.156 1.00 89.88 70 TYR A CA 1
ATOM 578 C C . TYR A 1 70 ? 2.392 -4.501 -9.686 1.00 89.88 70 TYR A C 1
ATOM 580 O O . TYR A 1 70 ? 1.900 -5.510 -9.184 1.00 89.88 70 TYR A O 1
ATOM 588 N N . GLU A 1 71 ? 3.149 -3.649 -9.006 1.00 89.38 71 GLU A N 1
ATOM 589 C CA . GLU A 1 71 ? 3.431 -3.756 -7.576 1.00 89.38 71 GLU A CA 1
ATOM 590 C C . GLU A 1 71 ? 2.552 -2.773 -6.801 1.00 89.38 71 GLU A C 1
ATOM 592 O O . GLU A 1 71 ? 2.460 -1.600 -7.160 1.00 89.38 71 GLU A O 1
ATOM 597 N N . TYR A 1 72 ? 1.875 -3.256 -5.759 1.00 91.12 72 TYR A N 1
ATOM 598 C CA . TYR A 1 72 ? 1.076 -2.426 -4.857 1.00 91.12 72 TYR A CA 1
ATOM 599 C C . TYR A 1 72 ? 1.992 -1.752 -3.833 1.00 91.12 72 TYR A C 1
ATOM 601 O O . TYR A 1 72 ? 2.746 -2.453 -3.161 1.00 91.12 72 TYR A O 1
ATOM 609 N N . ILE A 1 73 ? 1.929 -0.421 -3.726 1.00 90.94 73 ILE A N 1
ATOM 610 C CA . ILE A 1 73 ? 2.915 0.344 -2.946 1.00 90.94 73 ILE A CA 1
ATOM 611 C C . ILE A 1 73 ? 2.399 0.889 -1.608 1.00 90.94 73 ILE A C 1
ATOM 613 O O . ILE A 1 73 ? 3.139 0.847 -0.636 1.00 90.94 73 ILE A O 1
ATOM 617 N N . ASN A 1 74 ? 1.151 1.358 -1.509 1.00 89.06 74 ASN A N 1
ATOM 618 C CA . ASN A 1 74 ? 0.615 1.973 -0.287 1.00 89.06 74 ASN A CA 1
ATOM 619 C C . ASN A 1 74 ? -0.205 0.977 0.541 1.00 89.06 74 ASN A C 1
ATOM 621 O O . ASN A 1 74 ? -1.422 1.083 0.651 1.00 89.06 74 ASN A O 1
ATOM 625 N N . THR A 1 75 ? 0.458 -0.038 1.100 1.00 86.00 75 THR A N 1
ATOM 626 C CA . THR A 1 75 ? -0.209 -1.148 1.806 1.00 86.00 75 THR A CA 1
ATOM 627 C C . THR A 1 75 ? -0.824 -0.766 3.148 1.00 86.00 75 THR A C 1
ATOM 629 O O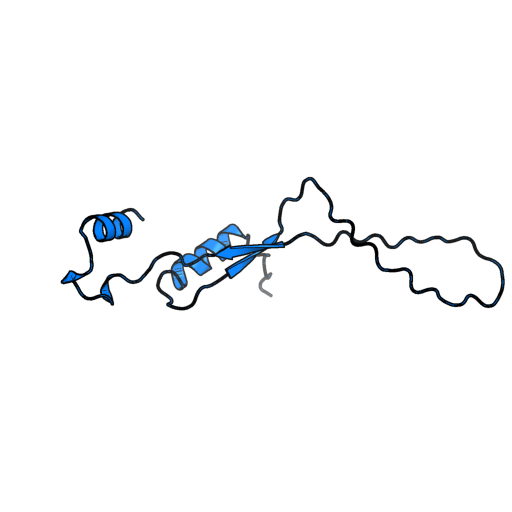 . THR A 1 75 ? -1.757 -1.441 3.596 1.00 86.00 75 THR A O 1
ATOM 632 N N . ASN A 1 76 ? -0.309 0.281 3.789 1.00 87.81 76 ASN A N 1
ATOM 633 C CA . ASN A 1 76 ? -0.717 0.673 5.129 1.00 87.81 76 ASN A CA 1
ATOM 634 C C . ASN A 1 76 ? -2.093 1.342 5.107 1.00 87.81 76 ASN A C 1
ATOM 636 O O . ASN A 1 76 ? -2.450 2.097 4.209 1.00 87.81 76 ASN A O 1
ATOM 640 N N . LYS A 1 77 ? -2.908 1.034 6.115 1.00 85.62 77 LYS A N 1
ATOM 641 C CA . LYS A 1 77 ? -4.239 1.626 6.265 1.00 85.62 77 LYS A CA 1
ATOM 642 C C . LYS A 1 77 ? -4.250 2.558 7.461 1.00 85.62 77 LYS A C 1
ATOM 644 O O . LYS A 1 77 ? -3.724 2.223 8.519 1.00 85.62 77 LYS A O 1
ATOM 649 N N . ALA A 1 78 ? -4.903 3.703 7.302 1.00 91.12 78 ALA A N 1
ATOM 650 C CA . ALA A 1 78 ? -5.108 4.671 8.370 1.00 91.12 78 ALA A CA 1
ATOM 651 C C . ALA A 1 78 ? -6.046 4.101 9.448 1.00 91.12 78 ALA A C 1
ATOM 653 O O . ALA A 1 78 ? -7.270 4.223 9.365 1.00 91.12 78 ALA A O 1
ATOM 654 N N . ILE A 1 79 ? -5.476 3.468 10.477 1.00 91.06 79 ILE A N 1
ATOM 655 C CA . ILE A 1 79 ? -6.253 2.841 11.558 1.00 91.06 79 ILE A CA 1
ATOM 656 C C . ILE A 1 79 ? -7.016 3.863 12.412 1.00 91.06 79 ILE A C 1
ATOM 658 O O . ILE A 1 79 ? -8.050 3.528 12.980 1.00 91.06 79 ILE A O 1
ATOM 662 N N . TRP A 1 80 ? -6.568 5.123 12.452 1.00 91.44 80 TRP A N 1
ATOM 663 C CA . TRP A 1 80 ? -7.227 6.202 13.200 1.00 91.44 80 TRP A CA 1
ATOM 664 C C . TRP A 1 80 ? -8.569 6.650 12.603 1.00 91.44 80 TRP A C 1
ATOM 666 O O . TRP A 1 80 ? -9.272 7.442 13.225 1.00 91.44 80 TRP A O 1
ATOM 676 N N . LEU A 1 81 ? -8.925 6.177 11.404 1.00 91.56 81 LEU A N 1
ATOM 677 C CA . LEU A 1 81 ? -10.234 6.427 10.793 1.00 91.56 81 LEU A CA 1
ATOM 678 C C . LEU A 1 81 ? -11.298 5.395 11.207 1.00 91.56 81 LEU A C 1
ATOM 680 O O . LEU A 1 81 ? -12.476 5.601 10.923 1.00 91.56 81 LEU A O 1
ATOM 684 N N . ARG A 1 82 ? -10.905 4.285 11.848 1.00 92.00 82 ARG A N 1
ATOM 685 C CA . ARG A 1 82 ? -11.816 3.217 12.295 1.00 92.00 82 ARG A CA 1
ATOM 686 C C . ARG A 1 82 ? -12.368 3.502 13.694 1.00 92.00 82 ARG A C 1
ATOM 688 O O . ARG A 1 82 ? -11.795 4.293 14.442 1.00 92.00 82 ARG A O 1
ATOM 695 N N . ASP A 1 83 ? -13.468 2.838 14.061 1.00 94.19 83 ASP A N 1
ATOM 696 C CA . ASP A 1 83 ? -13.968 2.880 15.441 1.00 94.19 83 ASP A CA 1
ATOM 697 C C . ASP A 1 83 ? -12.910 2.258 16.375 1.00 94.19 83 ASP A C 1
ATOM 699 O O . ASP A 1 83 ? -12.506 1.114 16.148 1.00 94.19 83 ASP A O 1
ATOM 703 N N . PRO A 1 84 ? -12.465 2.957 17.436 1.00 91.31 84 PRO A N 1
ATOM 704 C CA . PRO A 1 84 ? -11.489 2.429 18.389 1.00 91.31 84 PRO A CA 1
ATOM 705 C C . PRO A 1 84 ? -11.864 1.077 19.006 1.00 91.31 84 PRO A C 1
ATOM 707 O O . PRO A 1 84 ? -10.984 0.339 19.436 1.00 91.31 84 PRO A O 1
ATOM 710 N N . LYS A 1 85 ? -13.157 0.736 19.068 1.00 93.12 85 LYS A N 1
ATOM 711 C CA . LYS A 1 85 ? -13.629 -0.560 19.584 1.00 93.12 85 LYS A CA 1
ATOM 712 C C . LYS A 1 85 ? -13.405 -1.720 18.615 1.00 93.12 85 LYS A C 1
ATOM 714 O O . LYS A 1 85 ? -13.459 -2.869 19.039 1.00 93.12 85 LYS A O 1
ATOM 719 N N . GLU A 1 86 ? -13.202 -1.428 17.334 1.00 92.62 86 GLU A N 1
ATOM 720 C CA . GLU A 1 86 ? -12.976 -2.421 16.281 1.00 92.62 86 GLU A CA 1
ATOM 721 C C . GLU A 1 86 ? -11.489 -2.662 16.000 1.00 92.62 86 GLU A C 1
ATOM 723 O O . GLU A 1 86 ? -11.156 -3.574 15.241 1.00 92.62 86 GLU A O 1
ATOM 728 N N . VAL A 1 87 ? -10.600 -1.839 16.565 1.00 91.44 87 VAL A N 1
ATOM 729 C CA . VAL A 1 87 ? -9.154 -1.966 16.374 1.00 91.44 87 VAL A CA 1
ATOM 730 C C . VAL A 1 87 ? -8.567 -2.784 17.519 1.00 91.44 87 VAL A C 1
ATOM 732 O O . VAL A 1 87 ? -8.577 -2.374 18.680 1.00 91.44 87 VAL A O 1
ATOM 735 N N . ASN A 1 88 ? -8.042 -3.958 17.179 1.00 92.62 88 ASN A N 1
ATOM 736 C CA . ASN A 1 88 ? -7.430 -4.865 18.145 1.00 92.62 88 ASN A CA 1
ATOM 737 C C . ASN A 1 88 ? -5.985 -4.454 18.466 1.00 92.62 88 ASN A C 1
ATOM 739 O O . ASN A 1 88 ? -5.310 -3.801 17.671 1.00 92.62 88 ASN A O 1
ATOM 743 N N . GLU A 1 89 ? -5.471 -4.891 19.618 1.00 92.56 89 GLU A N 1
ATOM 744 C CA . GLU A 1 89 ? -4.105 -4.563 20.052 1.00 92.56 89 GLU A CA 1
ATOM 745 C C . GLU A 1 89 ? -3.028 -5.086 19.087 1.00 92.56 89 GLU A C 1
ATOM 747 O O . GLU A 1 89 ? -2.004 -4.434 18.894 1.00 92.56 89 GLU A O 1
ATOM 752 N N . ASP A 1 90 ? -3.270 -6.229 18.442 1.00 93.00 90 ASP A N 1
ATOM 753 C CA . ASP A 1 90 ? -2.361 -6.778 17.433 1.00 93.00 90 ASP A CA 1
ATOM 754 C C . ASP A 1 90 ? -2.298 -5.892 16.181 1.00 93.00 90 ASP A C 1
ATOM 756 O O . ASP A 1 90 ? -1.211 -5.646 15.668 1.00 93.00 90 ASP A O 1
ATOM 760 N N . GLU A 1 91 ? -3.430 -5.319 15.752 1.00 89.44 91 GLU A N 1
ATOM 761 C CA . GLU A 1 91 ? -3.469 -4.371 14.630 1.00 89.44 91 GLU A CA 1
ATOM 762 C C . GLU A 1 91 ? -2.724 -3.074 14.971 1.00 89.44 91 GLU A C 1
ATOM 764 O O . GLU A 1 91 ? -1.977 -2.554 14.143 1.00 89.44 91 GLU A O 1
ATOM 769 N N . TYR A 1 92 ? -2.865 -2.577 16.205 1.00 90.19 92 TYR A N 1
ATOM 770 C CA . TYR A 1 92 ? -2.066 -1.450 16.689 1.00 90.19 92 TYR A CA 1
ATOM 771 C C . TYR A 1 92 ? -0.572 -1.782 16.687 1.00 90.19 92 TYR A C 1
ATOM 773 O O . TYR A 1 92 ? 0.231 -0.993 16.196 1.00 90.19 92 TYR A O 1
ATOM 781 N N . LYS A 1 93 ? -0.179 -2.948 17.211 1.00 92.00 93 LYS A N 1
ATOM 782 C CA . LYS A 1 93 ? 1.229 -3.370 17.230 1.00 92.00 93 LYS A CA 1
ATOM 783 C C . LYS A 1 93 ? 1.794 -3.485 15.824 1.00 92.00 93 LYS A C 1
ATOM 785 O O . LYS A 1 93 ? 2.913 -3.040 15.604 1.00 92.00 93 LYS A O 1
ATOM 790 N N . ASP A 1 94 ? 1.046 -4.062 14.893 1.00 90.25 94 ASP A N 1
ATOM 791 C CA . ASP A 1 94 ? 1.482 -4.204 13.506 1.00 90.25 94 ASP A CA 1
ATOM 792 C C . ASP A 1 94 ? 1.615 -2.847 12.808 1.00 90.25 94 ASP A C 1
ATOM 794 O O . ASP A 1 94 ? 2.587 -2.638 12.087 1.00 90.25 94 ASP A O 1
ATOM 798 N N . PHE A 1 95 ? 0.731 -1.891 13.107 1.00 88.56 95 PHE A N 1
ATOM 799 C CA . PHE A 1 95 ? 0.837 -0.516 12.614 1.00 88.56 95 PHE A CA 1
ATOM 800 C C . PHE A 1 95 ? 2.120 0.200 13.082 1.00 88.56 95 PHE A C 1
ATOM 802 O O . PHE A 1 95 ? 2.714 0.954 12.322 1.00 88.56 95 PHE A O 1
ATOM 809 N N . PHE A 1 96 ? 2.575 -0.046 14.316 1.00 87.12 96 PHE A N 1
ATOM 810 C CA . PHE A 1 96 ? 3.783 0.580 14.881 1.00 87.12 96 PHE A CA 1
ATOM 811 C C . PHE A 1 96 ? 5.096 -0.168 14.592 1.00 87.12 96 PHE A C 1
ATOM 813 O O . PHE A 1 96 ? 6.159 0.316 14.975 1.00 87.12 96 PHE A O 1
ATOM 820 N N . LYS A 1 97 ? 5.048 -1.354 13.975 1.00 83.00 97 LYS A N 1
ATOM 821 C CA . LYS A 1 97 ? 6.247 -2.143 13.629 1.00 83.00 97 LYS A CA 1
ATOM 822 C C . LYS A 1 97 ? 6.955 -1.665 12.358 1.00 83.00 97 LYS A C 1
ATOM 824 O O . LYS A 1 97 ? 8.021 -2.203 12.060 1.00 83.00 97 LYS A O 1
ATOM 829 N N . VAL A 1 98 ? 6.342 -0.738 11.621 1.00 60.94 98 VAL A N 1
ATOM 830 C CA . VAL A 1 98 ? 6.890 -0.114 10.408 1.00 60.94 98 VAL A CA 1
ATOM 831 C C . VAL A 1 98 ? 8.030 0.821 10.794 1.00 60.94 98 VAL A C 1
ATOM 833 O O . VAL A 1 98 ? 9.178 0.519 10.401 1.00 60.94 98 VAL A O 1
#

pLDDT: mean 73.12, std 20.01, range [36.91, 94.19]